Protein AF-A0A0Q5LI23-F1 (afdb_monomer_lite)

Sequence (174 aa):
MLLFGFAPGLVLAAIVRLIPDIDRRQELQAELYEVPRWERPFWVAQQFEVALRLGLSPRISWTWGRYVWHRSKLESGLKRHQQSPDTFEIPDDESKELVEPGDLVKLMWSVARLPGERMWVRVTSRNGRELEGDLDNWPLFVHMHPGERVRFDIDDIIDCELVDEEQDRAALSS

Foldseek 3Di:
DPPLPDCLPVLLVVLLVLAPDPVVSVVSVVVLVVDDPVCSSVVSVLSSVVSCCRRVDPPPCVVVVVPDAFDKDWDFLLVVCVVPVPPQAADDPVVLQLDDQQKKFWFWIDGPPDPIDIFIWGWHDDDPFKTKTFTCDDDSRDPDGGRDIDIDGSRRTRDIDDDDPVVVVVVVVD

Secondary structure (DSSP, 8-state):
--TTSS-HHHHHHHHHTT---HHHHHHHHHHHHHS-TTTHHHHHHHHHHHHHHHHS-TTTHHHHHTTS----EEE-HHHHHHH-TTT-----HHHHHT--TT-EEEEEEE-TTS--EEEEEEEEEEETTEEEEEE-S--SSSS--TT-EEEEEGGG-SEEE---HHHHHHHHT-

pLDDT: mean 74.37, std 17.57, range [39.06, 97.88]

Radius of gyration: 18.86 Å; chains: 1; bounding box: 55×38×40 Å

Structure (mmCIF, N/CA/C/O backbone):
data_AF-A0A0Q5LI23-F1
#
_entry.id   AF-A0A0Q5LI23-F1
#
loop_
_atom_site.group_PDB
_atom_site.id
_atom_site.type_symbol
_atom_site.label_atom_id
_atom_site.label_alt_id
_atom_site.label_comp_id
_atom_site.label_asym_id
_atom_site.label_entity_id
_atom_site.label_seq_id
_atom_site.pdbx_PDB_ins_code
_atom_site.Cartn_x
_atom_site.Cartn_y
_atom_site.Cartn_z
_atom_site.occupancy
_atom_site.B_iso_or_equiv
_atom_site.auth_seq_id
_atom_site.auth_comp_id
_atom_site.auth_asym_id
_atom_site.auth_atom_id
_atom_site.pdbx_PDB_model_num
ATOM 1 N N . MET A 1 1 ? 32.494 0.102 -10.351 1.00 42.69 1 MET A N 1
ATOM 2 C CA . MET A 1 1 ? 31.758 -0.798 -11.268 1.00 42.69 1 MET A CA 1
ATOM 3 C C . MET A 1 1 ? 32.476 -2.144 -11.387 1.00 42.69 1 MET A C 1
ATOM 5 O O . MET A 1 1 ? 33.140 -2.373 -12.382 1.00 42.69 1 MET A O 1
ATOM 9 N N . LEU A 1 2 ? 32.411 -3.010 -10.367 1.00 46.22 2 LEU A N 1
ATOM 10 C CA . LEU A 1 2 ? 32.997 -4.370 -10.441 1.00 46.22 2 LEU A CA 1
ATOM 11 C C . LEU A 1 2 ? 32.371 -5.370 -9.446 1.00 46.22 2 LEU A C 1
ATOM 13 O O . LEU A 1 2 ? 32.464 -6.569 -9.666 1.00 46.22 2 LEU A O 1
ATOM 17 N N . LEU A 1 3 ? 31.660 -4.908 -8.405 1.00 46.78 3 LEU A N 1
ATOM 18 C CA . LEU A 1 3 ? 31.034 -5.797 -7.410 1.00 46.78 3 LEU A CA 1
ATOM 19 C C . LEU A 1 3 ? 29.785 -6.557 -7.905 1.00 46.78 3 LEU A C 1
ATOM 21 O O . LEU A 1 3 ? 29.459 -7.605 -7.363 1.00 46.78 3 LEU A O 1
ATOM 25 N N . PHE A 1 4 ? 29.095 -6.058 -8.935 1.00 46.56 4 PHE A N 1
ATOM 26 C CA . PHE A 1 4 ? 27.814 -6.619 -9.395 1.00 46.56 4 PHE A CA 1
ATOM 27 C C . PHE A 1 4 ? 27.941 -7.677 -10.503 1.00 46.56 4 PHE A C 1
ATOM 29 O O . PHE A 1 4 ? 26.943 -8.268 -10.901 1.00 46.56 4 PHE A O 1
ATOM 36 N N . GLY A 1 5 ? 29.152 -7.929 -11.009 1.00 46.84 5 GLY A N 1
ATOM 37 C CA . GLY A 1 5 ? 29.362 -8.794 -12.174 1.00 46.84 5 GLY A CA 1
ATOM 38 C C . GLY A 1 5 ? 29.525 -10.286 -11.878 1.00 46.84 5 GLY A C 1
ATOM 39 O O . GLY A 1 5 ? 29.369 -11.077 -12.800 1.00 46.84 5 GLY A O 1
ATOM 40 N N . PHE A 1 6 ? 29.850 -10.691 -10.641 1.00 54.34 6 PHE A N 1
ATOM 41 C CA . PHE A 1 6 ? 30.373 -12.051 -10.425 1.00 54.34 6 PHE A CA 1
ATOM 42 C C . PHE A 1 6 ? 29.504 -13.004 -9.594 1.00 54.34 6 PHE A C 1
ATOM 44 O O . PHE A 1 6 ? 29.682 -14.209 -9.711 1.00 54.34 6 PHE A O 1
ATOM 51 N N . ALA A 1 7 ? 28.535 -12.530 -8.805 1.00 59.22 7 ALA A N 1
ATOM 52 C CA . ALA A 1 7 ? 27.599 -13.424 -8.113 1.00 59.22 7 ALA A CA 1
ATOM 53 C C . ALA A 1 7 ? 26.419 -12.644 -7.496 1.00 59.22 7 ALA A C 1
ATOM 55 O O . ALA A 1 7 ? 26.445 -12.355 -6.297 1.00 59.22 7 ALA A O 1
ATOM 56 N N . PRO A 1 8 ? 25.361 -12.316 -8.265 1.00 57.66 8 PRO A N 1
ATOM 57 C CA . PRO A 1 8 ? 24.177 -11.635 -7.728 1.00 57.66 8 PRO A CA 1
ATOM 58 C C . PRO A 1 8 ? 23.561 -12.374 -6.524 1.00 57.66 8 PRO A C 1
ATOM 60 O O . PRO A 1 8 ? 23.099 -11.735 -5.586 1.00 57.66 8 PRO A O 1
ATOM 63 N N . GLY A 1 9 ? 23.655 -13.708 -6.485 1.00 57.44 9 GLY A N 1
ATOM 64 C CA . GLY A 1 9 ? 23.204 -14.512 -5.344 1.00 57.44 9 GLY A CA 1
ATOM 65 C C . GLY A 1 9 ? 24.023 -14.332 -4.056 1.00 57.44 9 GLY A C 1
ATOM 66 O O . GLY A 1 9 ? 23.446 -14.341 -2.977 1.00 57.44 9 GLY A O 1
ATOM 67 N N . LEU A 1 10 ? 25.344 -14.118 -4.135 1.00 62.50 10 LEU A N 1
ATOM 68 C CA . LEU A 1 10 ? 26.192 -13.875 -2.951 1.00 62.50 10 LEU A CA 1
ATOM 69 C C . LEU A 1 10 ? 25.961 -12.477 -2.374 1.00 62.50 10 LEU A C 1
ATOM 71 O O . LEU A 1 10 ? 25.947 -12.300 -1.158 1.00 62.50 10 LEU A O 1
ATOM 75 N N . VAL A 1 11 ? 25.748 -11.494 -3.252 1.00 63.62 11 VAL A N 1
ATOM 76 C CA . VAL A 1 11 ? 25.393 -10.129 -2.854 1.00 63.62 11 VAL A CA 1
ATOM 77 C C . VAL A 1 11 ? 24.008 -10.119 -2.208 1.00 63.62 11 VAL A C 1
ATOM 79 O O . VAL A 1 11 ? 23.867 -9.577 -1.115 1.00 63.62 11 VAL A O 1
ATOM 82 N N . LEU A 1 12 ? 23.019 -10.807 -2.794 1.00 62.97 12 LEU A N 1
ATOM 83 C CA . LEU A 1 12 ? 21.716 -10.991 -2.152 1.00 62.97 12 LEU A CA 1
ATOM 84 C C . LEU A 1 12 ? 21.831 -11.720 -0.808 1.00 62.97 12 LEU A C 1
ATOM 86 O O . LEU A 1 12 ? 21.225 -11.287 0.163 1.00 62.97 12 LEU A O 1
ATOM 90 N N . ALA A 1 13 ? 22.638 -12.775 -0.701 1.00 65.31 13 ALA A N 1
ATOM 91 C CA . ALA A 1 13 ? 22.830 -13.481 0.566 1.00 65.31 13 ALA A CA 1
ATOM 92 C C . ALA A 1 13 ? 23.414 -12.572 1.668 1.00 65.31 13 ALA A C 1
ATOM 94 O O . ALA A 1 13 ? 23.025 -12.685 2.832 1.00 65.31 13 ALA A O 1
ATOM 95 N N . ALA A 1 14 ? 24.306 -11.642 1.312 1.00 65.50 14 ALA A N 1
ATOM 96 C CA . ALA A 1 14 ? 24.833 -10.644 2.242 1.00 65.50 14 ALA A CA 1
ATOM 97 C C . ALA A 1 14 ? 23.771 -9.603 2.654 1.00 65.50 14 ALA A C 1
ATOM 99 O O . ALA A 1 14 ? 23.673 -9.269 3.831 1.00 65.50 14 ALA A O 1
ATOM 100 N N . ILE A 1 15 ? 22.946 -9.147 1.706 1.00 62.56 15 ILE A N 1
ATOM 101 C CA . ILE A 1 15 ? 21.807 -8.224 1.897 1.00 62.56 15 ILE A CA 1
ATOM 102 C C . ILE A 1 15 ? 20.752 -8.824 2.821 1.00 62.56 15 ILE A C 1
ATOM 104 O O . ILE A 1 15 ? 20.377 -8.222 3.820 1.00 62.56 15 ILE A O 1
ATOM 108 N N . VAL A 1 16 ? 20.313 -10.042 2.513 1.00 62.19 16 VAL A N 1
ATOM 109 C CA . VAL A 1 16 ? 19.344 -10.831 3.279 1.00 62.19 16 VAL A CA 1
ATOM 110 C C . VAL A 1 16 ? 19.789 -10.953 4.734 1.00 62.19 16 VAL A C 1
ATOM 112 O O . VAL A 1 16 ? 18.973 -10.870 5.642 1.00 62.19 16 VAL A O 1
ATOM 115 N N . ARG A 1 17 ? 21.092 -11.078 4.999 1.00 64.62 17 ARG A N 1
ATOM 116 C CA . ARG A 1 17 ? 21.619 -11.168 6.366 1.00 64.62 17 ARG A CA 1
ATOM 117 C C . ARG A 1 17 ? 21.531 -9.852 7.158 1.00 64.62 17 ARG A C 1
ATOM 119 O O . ARG A 1 17 ? 21.616 -9.902 8.381 1.00 64.62 17 ARG A O 1
ATOM 126 N N . LEU A 1 18 ? 21.355 -8.712 6.486 1.00 61.47 18 LEU A N 1
ATOM 127 C CA . LEU A 1 18 ? 21.147 -7.391 7.095 1.00 61.47 18 LEU A CA 1
ATOM 128 C C . LEU A 1 18 ? 19.665 -7.084 7.367 1.00 61.47 18 LEU A C 1
ATOM 130 O O . LEU A 1 18 ? 19.369 -6.127 8.078 1.00 61.47 18 LEU A O 1
ATOM 134 N N . ILE A 1 19 ? 18.742 -7.885 6.823 1.00 61.88 19 ILE A N 1
ATOM 135 C CA . ILE A 1 19 ? 17.299 -7.734 7.030 1.00 61.88 19 ILE A CA 1
ATOM 136 C C . ILE A 1 19 ? 16.898 -8.514 8.296 1.00 61.88 19 ILE A C 1
ATOM 138 O O . ILE A 1 19 ? 17.180 -9.714 8.381 1.00 61.88 19 ILE A O 1
ATOM 142 N N . PRO A 1 20 ? 16.271 -7.861 9.294 1.00 55.03 20 PRO A N 1
ATOM 143 C CA . PRO A 1 20 ? 15.895 -8.515 10.549 1.00 55.03 20 PRO A CA 1
ATOM 144 C C . PRO A 1 20 ? 14.720 -9.495 10.395 1.00 55.03 20 PRO A C 1
ATOM 146 O O . PRO A 1 20 ? 14.642 -10.471 11.136 1.00 55.03 20 PRO A O 1
ATOM 149 N N . ASP A 1 21 ? 13.842 -9.255 9.422 1.00 61.78 21 ASP A N 1
ATOM 150 C CA . ASP A 1 21 ? 12.641 -10.045 9.135 1.00 61.78 21 ASP A CA 1
ATOM 151 C C . ASP A 1 21 ? 12.983 -11.370 8.422 1.00 61.78 21 ASP A C 1
ATOM 153 O O . ASP A 1 21 ? 13.735 -11.372 7.449 1.00 61.78 21 ASP A O 1
ATOM 157 N N . ILE A 1 22 ? 12.480 -12.511 8.911 1.00 59.06 22 ILE A N 1
ATOM 158 C CA . ILE A 1 22 ? 12.785 -13.833 8.345 1.00 59.06 22 ILE A CA 1
ATOM 159 C C . ILE A 1 22 ? 11.941 -14.201 7.127 1.00 59.06 22 ILE A C 1
ATOM 161 O O . ILE A 1 22 ? 12.467 -14.888 6.250 1.00 59.06 22 ILE A O 1
ATOM 165 N N . ASP A 1 23 ? 10.716 -13.698 7.035 1.00 58.69 23 ASP A N 1
ATOM 166 C CA . ASP A 1 23 ? 9.786 -14.033 5.957 1.00 58.69 23 ASP A CA 1
ATOM 167 C C . ASP A 1 23 ? 10.167 -13.245 4.702 1.00 58.69 23 ASP A C 1
ATOM 169 O O . ASP A 1 23 ? 10.400 -13.817 3.634 1.00 58.69 23 ASP A O 1
ATOM 173 N N . ARG A 1 24 ? 10.493 -11.958 4.880 1.00 63.34 24 ARG A N 1
ATOM 174 C CA . ARG A 1 24 ? 11.037 -11.100 3.815 1.00 63.34 24 ARG A CA 1
ATOM 175 C C . ARG A 1 24 ? 12.334 -11.635 3.202 1.00 63.34 24 ARG A C 1
ATOM 177 O O . ARG A 1 24 ? 12.631 -11.413 2.028 1.00 63.34 24 ARG A O 1
ATOM 184 N N . ARG A 1 25 ? 13.149 -12.343 3.992 1.00 64.88 25 ARG A N 1
ATOM 185 C CA . ARG A 1 25 ? 14.377 -12.990 3.501 1.00 64.88 25 ARG A CA 1
ATOM 186 C C . ARG A 1 25 ? 14.079 -14.122 2.523 1.00 64.88 25 ARG A C 1
ATOM 188 O O . ARG A 1 25 ? 14.874 -14.324 1.607 1.00 64.88 25 ARG A O 1
ATOM 195 N N . GLN A 1 26 ? 12.984 -14.851 2.727 1.00 60.69 26 GLN A N 1
ATOM 196 C CA . GLN A 1 26 ? 12.573 -15.955 1.863 1.00 60.69 26 GLN A CA 1
ATOM 197 C C . GLN A 1 26 ? 11.911 -15.437 0.582 1.00 60.69 26 GLN A C 1
ATOM 199 O O . GLN A 1 26 ? 12.256 -15.906 -0.502 1.00 60.69 26 GLN A O 1
ATOM 204 N N . GLU A 1 27 ? 11.070 -14.407 0.685 1.00 63.72 27 GLU A N 1
ATOM 205 C CA . GLU A 1 27 ? 10.433 -13.749 -0.467 1.00 63.72 27 GLU A CA 1
ATOM 206 C C . GLU A 1 27 ? 11.466 -13.166 -1.439 1.00 63.72 27 GLU A C 1
ATOM 208 O O . GLU A 1 27 ? 11.460 -13.479 -2.628 1.00 63.72 27 GLU A O 1
ATOM 213 N N . LEU A 1 28 ? 12.454 -12.422 -0.928 1.00 64.25 28 LEU A N 1
ATOM 214 C CA . LEU A 1 28 ? 13.531 -11.866 -1.756 1.00 64.25 28 LEU A CA 1
ATOM 215 C C . LEU A 1 28 ? 14.374 -12.948 -2.442 1.00 64.25 28 LEU A C 1
ATOM 217 O O . LEU A 1 28 ? 14.900 -12.742 -3.537 1.00 64.25 28 LEU A O 1
ATOM 221 N N . GLN A 1 29 ? 14.542 -14.106 -1.800 1.00 63.91 29 GLN A N 1
ATOM 222 C CA . GLN A 1 29 ? 15.223 -15.232 -2.431 1.00 63.91 29 GLN A CA 1
ATOM 223 C C . GLN A 1 29 ? 14.385 -15.817 -3.567 1.00 63.91 29 GLN A C 1
ATOM 225 O O . GLN A 1 29 ? 14.964 -16.120 -4.609 1.00 63.91 29 GLN A O 1
ATOM 230 N N . ALA A 1 30 ? 13.065 -15.935 -3.399 1.00 67.44 30 ALA A N 1
ATOM 231 C CA . ALA A 1 30 ? 12.154 -16.412 -4.437 1.00 67.44 30 ALA A CA 1
ATOM 232 C C . ALA A 1 30 ? 12.135 -15.470 -5.655 1.00 67.44 30 ALA A C 1
ATOM 234 O O . ALA A 1 30 ? 12.380 -15.920 -6.777 1.00 67.44 30 ALA A O 1
ATOM 235 N N . GLU A 1 31 ? 11.995 -14.161 -5.433 1.00 64.44 31 GLU A N 1
ATOM 236 C CA . GLU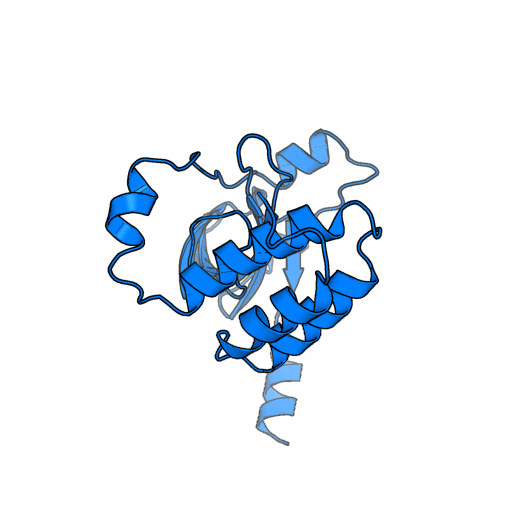 A 1 31 ? 11.991 -13.147 -6.497 1.00 64.44 31 GLU A CA 1
ATOM 237 C C . GLU A 1 31 ? 13.296 -13.146 -7.319 1.00 64.44 31 GLU A C 1
ATOM 239 O O . GLU A 1 31 ? 13.273 -13.018 -8.545 1.00 64.44 31 GLU A O 1
ATOM 244 N N . LEU A 1 32 ? 14.462 -13.379 -6.694 1.00 63.03 32 LEU A N 1
ATOM 245 C CA . LEU A 1 32 ? 15.738 -13.469 -7.422 1.00 63.03 32 LEU A CA 1
ATOM 246 C C . LEU A 1 32 ? 15.752 -14.609 -8.457 1.00 63.03 32 LEU A C 1
ATOM 248 O O . LEU A 1 32 ? 16.439 -14.508 -9.486 1.00 63.03 32 LEU A O 1
ATOM 252 N N . TYR A 1 33 ? 15.049 -15.710 -8.183 1.00 63.75 33 TYR A N 1
ATOM 253 C CA . TYR A 1 33 ? 14.980 -16.841 -9.106 1.00 63.75 33 TYR A CA 1
ATOM 254 C C . TYR A 1 33 ? 14.043 -16.579 -10.287 1.00 63.75 33 TYR A C 1
ATOM 256 O O . TYR A 1 33 ? 14.326 -17.100 -11.369 1.00 63.75 33 TYR A O 1
ATOM 264 N N . GLU A 1 34 ? 13.034 -15.723 -10.118 1.00 68.00 34 GLU A N 1
ATOM 265 C CA . GLU A 1 34 ? 12.101 -15.307 -11.174 1.00 68.00 34 GLU A CA 1
ATOM 266 C C . GLU A 1 34 ? 12.708 -14.267 -12.127 1.00 68.00 34 GLU A C 1
ATOM 268 O O . GLU A 1 34 ? 12.410 -14.259 -13.322 1.00 68.00 34 GLU A O 1
ATOM 273 N N . VAL A 1 35 ? 13.636 -13.434 -11.642 1.00 64.50 35 VAL A N 1
ATOM 274 C CA . VAL A 1 35 ? 14.253 -12.378 -12.459 1.00 64.50 35 VAL A CA 1
ATOM 275 C C . VAL A 1 35 ? 15.207 -12.960 -13.521 1.00 64.50 35 VAL A C 1
ATOM 277 O O . VAL A 1 35 ? 16.098 -13.769 -13.198 1.00 64.50 35 VAL A O 1
ATOM 280 N N . PRO A 1 36 ? 15.114 -12.521 -14.794 1.00 71.00 36 PRO A N 1
ATOM 281 C CA . PRO A 1 36 ? 16.036 -12.912 -15.858 1.00 71.00 36 PRO A CA 1
ATOM 282 C C . PRO A 1 36 ? 17.503 -12.600 -15.529 1.00 71.00 36 PRO A C 1
ATOM 284 O O . PRO A 1 36 ? 17.840 -11.546 -14.990 1.00 71.00 36 PRO A O 1
ATOM 287 N N . ARG A 1 37 ? 18.423 -13.516 -15.868 1.00 65.81 37 ARG A N 1
ATOM 288 C CA . ARG A 1 37 ? 19.829 -13.491 -15.398 1.00 65.81 37 ARG A CA 1
ATOM 289 C C . ARG A 1 37 ? 20.605 -12.208 -15.719 1.00 65.81 37 ARG A C 1
ATOM 291 O O . ARG A 1 37 ? 21.527 -11.876 -14.979 1.00 65.81 37 ARG A O 1
ATOM 298 N N . TRP A 1 38 ? 20.241 -11.505 -16.786 1.00 62.16 38 TRP A N 1
ATOM 299 C CA . TRP A 1 38 ? 20.858 -10.246 -17.215 1.00 62.16 38 TRP A CA 1
ATOM 300 C C . TRP A 1 38 ? 20.333 -9.010 -16.459 1.00 62.16 38 TRP A C 1
ATOM 302 O O . TRP A 1 38 ? 21.049 -8.017 -16.375 1.00 62.16 38 TRP A O 1
ATOM 312 N N . GLU A 1 39 ? 19.142 -9.077 -15.856 1.00 62.09 39 GLU A N 1
ATOM 313 C CA . GLU A 1 39 ? 18.535 -8.003 -15.043 1.00 62.09 39 GLU A CA 1
ATOM 314 C C . GLU A 1 39 ? 18.834 -8.142 -13.543 1.00 62.09 39 GLU A C 1
ATOM 316 O O . GLU A 1 39 ? 18.807 -7.158 -12.800 1.00 62.09 39 GLU A O 1
ATOM 321 N N . ARG A 1 40 ? 19.229 -9.344 -13.099 1.00 68.81 40 ARG A N 1
ATOM 322 C CA . ARG A 1 40 ? 19.633 -9.631 -11.710 1.00 68.81 40 ARG A CA 1
ATOM 323 C C . ARG A 1 40 ? 20.641 -8.648 -11.107 1.00 68.81 40 ARG A C 1
ATOM 325 O O . ARG A 1 40 ? 20.480 -8.340 -9.934 1.00 68.81 40 ARG A O 1
ATOM 332 N N . PRO A 1 41 ? 21.671 -8.136 -11.810 1.00 58.25 41 PRO A N 1
ATOM 333 C CA . PRO A 1 41 ? 22.621 -7.206 -11.199 1.00 58.25 41 PRO A CA 1
ATOM 334 C C . PRO A 1 41 ? 21.965 -5.879 -10.798 1.00 58.25 41 PRO A C 1
ATOM 336 O O . PRO A 1 41 ? 22.293 -5.328 -9.751 1.00 58.25 41 PRO A O 1
ATOM 339 N N . PHE A 1 42 ? 21.032 -5.383 -11.617 1.00 64.62 42 PHE A N 1
ATOM 340 C CA . PHE A 1 42 ? 20.281 -4.159 -11.344 1.00 64.62 42 PHE A CA 1
ATOM 341 C C . PHE A 1 42 ? 19.245 -4.393 -10.242 1.00 64.62 42 PHE A C 1
ATOM 343 O O . PHE A 1 42 ? 19.187 -3.632 -9.280 1.00 64.62 42 PHE A O 1
ATOM 350 N N . TRP A 1 43 ? 18.518 -5.510 -10.322 1.00 67.44 43 TRP A N 1
ATOM 351 C CA . TRP A 1 43 ? 17.568 -5.926 -9.292 1.00 67.44 43 TRP A CA 1
ATOM 352 C C . TRP A 1 43 ? 18.248 -6.102 -7.921 1.00 67.44 43 TRP A C 1
ATOM 354 O O . TRP A 1 43 ? 17.795 -5.556 -6.921 1.00 67.44 43 TRP A O 1
ATOM 364 N N . VAL A 1 44 ? 19.410 -6.762 -7.864 1.00 65.00 44 VAL A N 1
ATOM 365 C CA . VAL A 1 44 ? 20.190 -6.928 -6.625 1.00 65.00 44 VAL A CA 1
ATOM 366 C C . VAL A 1 44 ? 20.745 -5.597 -6.113 1.00 65.00 44 VAL A C 1
ATOM 368 O O . VAL A 1 44 ? 20.806 -5.404 -4.903 1.00 65.00 44 VAL A O 1
ATOM 371 N N . ALA A 1 45 ? 21.132 -4.662 -6.987 1.00 64.88 45 ALA A N 1
ATOM 372 C CA . ALA A 1 45 ? 21.532 -3.317 -6.565 1.00 64.88 45 ALA A CA 1
ATOM 373 C C . ALA A 1 45 ? 20.365 -2.552 -5.921 1.00 64.88 45 ALA A C 1
ATOM 375 O O . ALA A 1 45 ? 20.555 -1.892 -4.901 1.00 64.88 45 ALA A O 1
ATOM 376 N N . GLN A 1 46 ? 19.158 -2.706 -6.465 1.00 64.31 46 GLN A N 1
ATOM 377 C CA . GLN A 1 46 ? 17.941 -2.128 -5.904 1.00 64.31 46 GLN A CA 1
ATOM 378 C C . GLN A 1 46 ? 17.617 -2.734 -4.529 1.00 64.31 46 GLN A C 1
ATOM 380 O O . GLN A 1 46 ? 17.347 -2.006 -3.577 1.00 64.31 46 GLN A O 1
ATOM 385 N N . GLN A 1 47 ? 17.744 -4.055 -4.377 1.00 60.62 47 GLN A N 1
ATOM 386 C CA . GLN A 1 47 ? 17.555 -4.716 -3.080 1.00 60.62 47 GLN A CA 1
ATOM 387 C C . GLN A 1 47 ? 18.669 -4.390 -2.074 1.00 60.62 47 GLN A C 1
ATOM 389 O O . GLN A 1 47 ? 18.410 -4.286 -0.877 1.00 60.62 47 GLN A O 1
ATOM 394 N N . PHE A 1 48 ? 19.905 -4.169 -2.537 1.00 64.88 48 PHE A N 1
ATOM 395 C CA . PHE A 1 48 ? 21.016 -3.699 -1.699 1.00 64.88 48 PHE A CA 1
ATOM 396 C C . PHE A 1 48 ? 20.709 -2.328 -1.106 1.00 64.88 48 PHE A C 1
ATOM 398 O O . PHE A 1 48 ? 20.952 -2.087 0.074 1.00 64.88 48 PHE A O 1
ATOM 405 N N . GLU A 1 49 ? 20.134 -1.444 -1.917 1.00 59.00 49 GLU A N 1
ATOM 406 C CA . GLU A 1 49 ? 19.680 -0.135 -1.475 1.00 59.00 49 GLU A CA 1
ATOM 407 C C . GLU A 1 49 ? 18.566 -0.251 -0.425 1.00 59.00 49 GLU A C 1
ATOM 409 O O . GLU A 1 49 ? 18.641 0.401 0.615 1.00 59.00 49 GLU A O 1
ATOM 414 N N . VAL A 1 50 ? 17.579 -1.127 -0.638 1.00 62.22 50 VAL A N 1
ATOM 415 C CA . VAL A 1 50 ? 16.502 -1.392 0.333 1.00 62.22 50 VAL A CA 1
ATOM 416 C C . VAL A 1 50 ? 17.058 -1.956 1.645 1.00 62.22 50 VAL A C 1
ATOM 418 O O . VAL A 1 50 ? 16.710 -1.468 2.718 1.00 62.22 50 VAL A O 1
ATOM 421 N N . ALA A 1 51 ? 17.977 -2.921 1.596 1.00 61.56 51 ALA A N 1
ATOM 422 C CA . ALA A 1 51 ? 18.584 -3.481 2.803 1.00 61.56 51 ALA A CA 1
ATOM 423 C C . ALA A 1 51 ? 19.506 -2.498 3.530 1.00 61.56 51 ALA A C 1
ATOM 425 O O . ALA A 1 51 ? 19.554 -2.510 4.757 1.00 61.56 51 ALA A O 1
ATOM 426 N N . LEU A 1 52 ? 20.193 -1.606 2.812 1.00 60.16 52 LEU A N 1
ATOM 427 C CA . LEU A 1 52 ? 20.897 -0.486 3.433 1.00 60.16 52 LEU A CA 1
ATOM 428 C C . LEU A 1 52 ? 19.919 0.464 4.138 1.00 60.16 52 LEU A C 1
ATOM 430 O O . LEU A 1 52 ? 20.218 0.910 5.240 1.00 60.16 52 LEU A O 1
ATOM 434 N N . ARG A 1 53 ? 18.735 0.731 3.567 1.00 52.88 53 ARG A N 1
ATOM 435 C CA . ARG A 1 53 ? 17.687 1.531 4.232 1.00 52.88 53 ARG A CA 1
ATOM 436 C C . ARG A 1 53 ? 17.104 0.834 5.470 1.00 52.88 53 ARG A C 1
ATOM 438 O O . ARG A 1 53 ? 16.760 1.518 6.428 1.00 52.88 53 ARG A O 1
ATOM 445 N N . LEU A 1 54 ? 17.012 -0.498 5.458 1.00 54.41 54 LEU A N 1
ATOM 446 C CA . LEU A 1 54 ? 16.520 -1.313 6.579 1.00 54.41 54 LEU A CA 1
ATOM 447 C C . LEU A 1 54 ? 17.551 -1.466 7.706 1.00 54.41 54 LEU A C 1
ATOM 449 O O . LEU A 1 54 ? 17.199 -1.398 8.881 1.00 54.41 54 LEU A O 1
ATOM 453 N N . GLY A 1 55 ? 18.822 -1.678 7.354 1.00 50.88 55 GLY A N 1
ATOM 454 C CA . GLY A 1 55 ? 19.897 -1.951 8.308 1.00 50.88 55 GLY A CA 1
ATOM 455 C C . GLY A 1 55 ? 20.595 -0.701 8.852 1.00 50.88 55 GLY A C 1
ATOM 456 O O . GLY A 1 55 ? 21.083 -0.709 9.982 1.00 50.88 55 GLY A O 1
ATOM 457 N N . LEU A 1 56 ? 20.647 0.394 8.087 1.00 51.31 56 LEU A N 1
ATOM 458 C CA . LEU A 1 56 ? 21.386 1.605 8.450 1.00 51.31 56 LEU A CA 1
ATOM 459 C C . LEU A 1 56 ? 20.456 2.667 9.061 1.00 51.31 56 LEU A C 1
ATOM 461 O O . LEU A 1 56 ? 20.194 3.689 8.449 1.00 51.31 56 LEU A O 1
ATOM 465 N N . SER A 1 57 ? 19.974 2.405 10.280 1.00 49.56 57 SER A N 1
ATOM 466 C CA . SER A 1 57 ? 19.316 3.322 11.236 1.00 49.56 57 SER A CA 1
ATOM 467 C C . SER A 1 57 ? 18.320 4.393 10.691 1.00 49.56 57 SER A C 1
ATOM 469 O O . SER A 1 57 ? 18.719 5.309 9.968 1.00 49.56 57 SER A O 1
ATOM 471 N N . PRO A 1 58 ? 17.063 4.446 11.189 1.00 49.00 58 PRO A N 1
ATOM 472 C CA . PRO A 1 58 ? 15.995 5.367 10.738 1.00 49.00 58 PRO A CA 1
ATOM 473 C C . PRO A 1 58 ? 16.286 6.884 10.780 1.00 49.00 58 PRO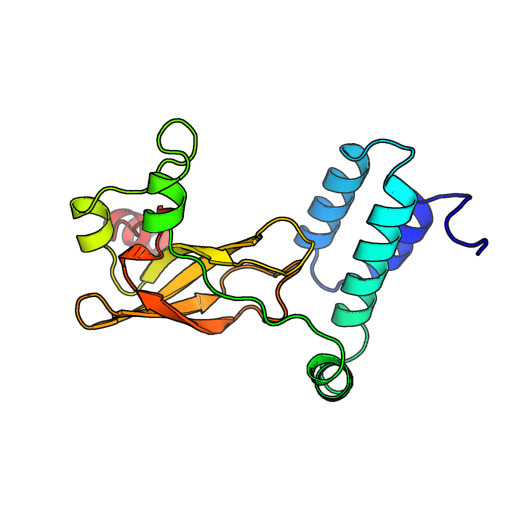 A C 1
ATOM 475 O O . PRO A 1 58 ? 15.469 7.686 10.339 1.00 49.00 58 PRO A O 1
ATOM 478 N N . ARG A 1 59 ? 17.417 7.320 11.349 1.00 49.59 59 ARG A N 1
ATOM 479 C CA . ARG A 1 59 ? 17.732 8.740 11.589 1.00 49.59 59 ARG A CA 1
ATOM 480 C C . ARG A 1 59 ? 18.445 9.450 10.439 1.00 49.59 59 ARG A C 1
ATOM 482 O O . ARG A 1 59 ? 18.371 10.672 10.366 1.00 49.59 59 ARG A O 1
ATOM 489 N N . ILE A 1 60 ? 19.139 8.724 9.561 1.00 46.09 60 ILE A N 1
ATOM 490 C CA . ILE A 1 60 ? 19.922 9.330 8.465 1.00 46.09 60 ILE A CA 1
ATOM 491 C C . ILE A 1 60 ? 19.117 9.360 7.153 1.00 46.09 60 ILE A C 1
ATOM 493 O O . ILE A 1 60 ? 19.341 10.232 6.313 1.00 46.09 60 ILE A O 1
ATOM 497 N N . SER A 1 61 ? 18.121 8.479 6.992 1.00 47.69 61 SER A N 1
ATOM 498 C CA . SER A 1 61 ? 17.265 8.462 5.796 1.00 47.69 61 SER A CA 1
ATOM 499 C C . SER A 1 61 ? 16.341 9.683 5.704 1.00 47.69 61 SER A C 1
ATOM 501 O O . SER A 1 61 ? 16.064 10.140 4.598 1.00 47.69 61 SER A O 1
ATOM 503 N N . TRP A 1 62 ? 15.930 10.272 6.835 1.00 43.62 62 TRP A N 1
ATOM 504 C CA . TRP A 1 62 ? 14.992 11.402 6.866 1.00 43.62 62 TRP A CA 1
ATOM 505 C C . TRP A 1 62 ? 15.547 12.682 6.212 1.00 43.62 62 TRP A C 1
ATOM 507 O O . TRP A 1 62 ? 14.825 13.396 5.515 1.00 43.62 62 TRP A O 1
ATOM 517 N N . THR A 1 63 ? 16.842 12.977 6.374 1.00 44.47 63 THR A N 1
ATOM 518 C CA . THR A 1 63 ? 17.455 14.209 5.838 1.00 44.47 63 THR A CA 1
ATOM 519 C C . THR A 1 63 ? 17.810 14.113 4.355 1.00 44.47 63 THR A C 1
ATOM 521 O O . THR A 1 63 ? 17.694 15.106 3.637 1.00 44.47 63 THR A O 1
ATOM 524 N N . TRP A 1 64 ? 18.183 12.929 3.865 1.00 39.06 64 TRP A N 1
ATOM 525 C CA . TRP A 1 64 ? 18.459 12.693 2.440 1.00 39.06 64 TRP A CA 1
ATOM 526 C C . TRP A 1 64 ? 17.189 12.352 1.632 1.00 39.06 64 TRP A C 1
ATOM 528 O O . TRP A 1 64 ? 17.079 12.715 0.458 1.00 39.06 64 TRP A O 1
ATOM 538 N N . GLY A 1 65 ? 16.191 11.741 2.283 1.00 44.69 65 GLY A N 1
ATOM 539 C CA . GLY A 1 65 ? 14.869 11.372 1.754 1.00 44.69 65 GLY A CA 1
ATOM 540 C C . GLY A 1 65 ? 14.019 12.547 1.261 1.00 44.69 65 GLY A C 1
ATOM 541 O O . GLY A 1 65 ? 13.179 12.408 0.379 1.00 44.69 65 GLY A O 1
ATOM 542 N N . ARG A 1 66 ? 14.270 13.757 1.765 1.00 45.94 66 ARG A N 1
ATOM 543 C CA . ARG A 1 66 ? 13.495 14.944 1.379 1.00 45.94 66 ARG A CA 1
ATOM 544 C C . ARG A 1 66 ? 14.037 15.673 0.144 1.00 45.94 66 ARG A C 1
ATOM 546 O O . ARG A 1 66 ? 13.299 16.429 -0.481 1.00 45.94 66 ARG A O 1
ATOM 553 N N . TYR A 1 67 ? 15.315 15.478 -0.192 1.00 46.44 67 TYR A N 1
ATOM 554 C CA . TYR A 1 67 ? 16.022 16.290 -1.197 1.00 46.44 67 TYR A CA 1
ATOM 555 C C . TYR A 1 67 ? 16.139 15.633 -2.581 1.00 46.44 67 TYR A C 1
ATOM 557 O O . TYR A 1 67 ? 16.366 16.336 -3.561 1.00 46.44 67 TYR A O 1
ATOM 565 N N . VAL A 1 68 ? 15.975 14.308 -2.673 1.00 43.75 68 VAL A N 1
ATOM 566 C CA . VAL A 1 68 ? 16.214 13.536 -3.913 1.00 43.75 68 VAL A CA 1
ATOM 567 C C . VAL A 1 68 ? 14.933 12.922 -4.502 1.00 43.75 68 VAL A C 1
ATOM 569 O O . VAL A 1 68 ? 14.923 12.505 -5.657 1.00 43.75 68 VAL A O 1
ATOM 572 N N . TRP A 1 69 ? 13.825 12.892 -3.761 1.00 51.84 69 TRP A N 1
ATOM 573 C CA . TRP A 1 69 ? 12.758 11.935 -4.050 1.00 51.84 69 TRP A CA 1
ATOM 574 C C . TRP A 1 69 ? 11.579 12.525 -4.820 1.00 51.84 69 TRP A C 1
ATOM 576 O O . TRP A 1 69 ? 11.045 13.596 -4.519 1.00 51.84 69 TRP A O 1
ATOM 586 N N . HIS A 1 70 ? 11.170 11.784 -5.847 1.00 53.91 70 HIS A N 1
ATOM 587 C CA . HIS A 1 70 ? 9.951 12.029 -6.596 1.00 53.91 70 HIS A CA 1
ATOM 588 C C . HIS A 1 70 ? 8.744 11.890 -5.660 1.00 53.91 70 HIS A C 1
ATOM 590 O O . HIS A 1 70 ? 8.631 10.904 -4.939 1.00 53.91 70 HIS A O 1
ATOM 596 N N . ARG A 1 71 ? 7.841 12.879 -5.667 1.00 66.12 71 ARG A N 1
ATOM 597 C CA . ARG A 1 71 ? 6.584 12.822 -4.909 1.00 66.12 71 ARG A CA 1
ATOM 598 C C . ARG A 1 71 ? 5.770 11.628 -5.407 1.00 66.12 71 ARG A C 1
ATOM 600 O O . ARG A 1 71 ? 5.243 11.704 -6.519 1.00 66.12 71 ARG A O 1
ATOM 607 N N . SER A 1 72 ? 5.685 10.561 -4.614 1.00 77.69 72 SER A N 1
ATOM 608 C CA . SER A 1 72 ? 4.674 9.538 -4.838 1.00 77.69 72 SER A CA 1
ATOM 609 C C . SER A 1 72 ? 3.300 10.165 -4.623 1.00 77.69 72 SER A C 1
ATOM 611 O O . SER A 1 72 ? 3.142 11.096 -3.824 1.00 77.69 72 SER A O 1
ATOM 613 N N . LYS A 1 73 ? 2.309 9.723 -5.388 1.00 89.12 73 LYS A N 1
ATOM 614 C CA . LYS A 1 73 ? 0.935 10.205 -5.241 1.00 89.12 73 LYS A CA 1
ATOM 615 C C . LYS A 1 73 ? -0.002 9.022 -5.236 1.00 89.12 73 LYS A C 1
ATOM 617 O O . LYS A 1 73 ? 0.101 8.182 -6.128 1.00 89.12 73 LYS A O 1
ATOM 622 N N . LEU A 1 74 ? -0.912 9.015 -4.272 1.00 91.06 74 LEU A N 1
ATOM 623 C CA . LEU A 1 74 ? -2.057 8.125 -4.297 1.00 91.06 74 LEU A CA 1
ATOM 624 C C . LEU A 1 74 ? -2.825 8.347 -5.609 1.00 91.06 74 LEU A C 1
ATOM 626 O O . LEU A 1 74 ? -3.059 9.489 -6.021 1.00 91.06 74 LEU A O 1
ATOM 630 N N . GLU A 1 75 ? -3.125 7.257 -6.300 1.00 91.06 75 GLU A N 1
ATOM 631 C CA . GLU A 1 75 ? -3.907 7.239 -7.526 1.00 91.06 75 GLU A CA 1
ATOM 632 C C . GLU A 1 75 ? -5.310 6.710 -7.245 1.00 91.06 75 GLU A C 1
ATOM 634 O O . GLU A 1 75 ? -5.480 5.736 -6.520 1.00 91.06 75 GLU A O 1
ATOM 639 N N . SER A 1 76 ? -6.298 7.312 -7.908 1.00 91.44 76 SER A N 1
ATOM 640 C CA . SER A 1 76 ? -7.676 6.837 -7.838 1.00 91.44 76 SER A CA 1
ATOM 641 C C . SER A 1 76 ? -7.846 5.541 -8.624 1.00 91.44 76 SER A C 1
ATOM 643 O O . SER A 1 76 ? -7.584 5.497 -9.835 1.00 91.44 76 SER A O 1
ATOM 645 N N . GLY A 1 77 ? -8.343 4.511 -7.940 1.00 85.50 77 GLY A N 1
ATOM 646 C CA . GLY A 1 77 ? -8.725 3.238 -8.532 1.00 85.50 77 GLY A CA 1
ATOM 647 C C . GLY A 1 77 ? -9.782 3.403 -9.616 1.00 85.50 77 GLY A C 1
ATOM 648 O O . GLY A 1 77 ? -9.616 2.878 -10.716 1.00 85.50 77 GLY A O 1
ATOM 649 N N . LEU A 1 78 ? -10.797 4.235 -9.364 1.00 86.56 78 LEU A N 1
ATOM 650 C CA . LEU A 1 78 ? -11.845 4.545 -10.336 1.00 86.56 78 LEU A CA 1
ATOM 651 C C . LEU A 1 78 ? -11.283 5.156 -11.629 1.00 86.56 78 LEU A C 1
ATOM 653 O O . LEU A 1 78 ? -11.622 4.716 -12.729 1.00 86.56 78 LEU A O 1
ATOM 657 N N . LYS A 1 79 ? -10.378 6.140 -11.524 1.00 86.75 79 LYS A N 1
ATOM 658 C CA . LYS A 1 79 ? -9.740 6.742 -12.710 1.00 86.75 79 LYS A CA 1
ATOM 659 C C . LYS A 1 79 ? -8.897 5.733 -13.482 1.00 86.75 79 LYS A C 1
ATOM 661 O O . LYS A 1 79 ? -8.852 5.799 -14.709 1.00 86.75 79 LYS A O 1
ATOM 666 N N . ARG A 1 80 ? -8.223 4.812 -12.787 1.00 84.31 80 ARG A N 1
ATOM 667 C CA . ARG A 1 80 ? -7.433 3.762 -13.438 1.00 84.31 80 ARG A CA 1
ATOM 668 C C . ARG A 1 80 ? -8.329 2.749 -14.150 1.00 84.31 80 ARG A C 1
ATOM 670 O O . ARG A 1 80 ? -8.041 2.420 -15.297 1.00 84.31 80 ARG A O 1
ATOM 677 N N . HIS A 1 81 ? -9.423 2.328 -13.518 1.00 87.31 81 HIS A N 1
ATOM 678 C CA . HIS A 1 81 ? -10.428 1.465 -14.135 1.00 87.31 81 HIS A CA 1
ATOM 679 C C . HIS A 1 81 ? -10.984 2.097 -15.414 1.00 87.31 81 HIS A C 1
ATOM 681 O O . HIS A 1 81 ? -10.947 1.476 -16.467 1.00 87.31 81 HIS A O 1
ATOM 687 N N . GLN A 1 82 ? -11.364 3.379 -15.380 1.00 86.00 82 GLN A N 1
ATOM 688 C CA . GLN A 1 82 ? -11.853 4.098 -16.566 1.00 86.00 82 GLN A CA 1
ATOM 689 C C . GLN A 1 82 ? -10.850 4.134 -17.732 1.00 86.00 82 GLN A C 1
ATOM 691 O O . GLN A 1 82 ? -11.257 4.188 -18.890 1.00 86.00 82 GLN A O 1
ATOM 696 N N . GLN A 1 83 ? -9.543 4.117 -17.452 1.00 86.56 83 GLN A N 1
ATOM 697 C CA . GLN A 1 83 ? -8.509 4.078 -18.491 1.00 86.56 83 GLN A CA 1
ATOM 698 C C . GLN A 1 83 ? -8.334 2.688 -19.107 1.00 86.56 83 GLN A C 1
ATOM 700 O O . GLN A 1 83 ? -7.847 2.581 -20.234 1.00 86.56 83 GLN A O 1
ATOM 705 N N . SER A 1 84 ? -8.649 1.618 -18.375 1.00 82.56 84 SER A N 1
ATOM 706 C CA . SER A 1 84 ? -8.458 0.237 -18.834 1.00 82.56 84 SER A CA 1
ATOM 707 C C . SER A 1 84 ? -9.463 -0.732 -18.185 1.00 82.56 84 SER A C 1
ATOM 709 O O . SER A 1 84 ? -9.043 -1.598 -17.411 1.00 82.56 84 SER A O 1
ATOM 711 N N . PRO A 1 85 ? -10.770 -0.619 -18.504 1.00 83.44 85 PRO A N 1
ATOM 712 C CA . PRO A 1 85 ? -11.830 -1.336 -17.788 1.00 83.44 85 PRO A CA 1
ATOM 713 C C . PRO A 1 85 ? -11.687 -2.857 -17.862 1.00 83.44 85 PRO A C 1
ATOM 715 O O . PRO A 1 85 ? -11.896 -3.544 -16.871 1.00 83.44 85 PRO A O 1
ATOM 718 N N . ASP A 1 86 ? -11.240 -3.364 -19.013 1.00 77.88 86 ASP A N 1
ATOM 719 C CA . ASP A 1 86 ? -11.142 -4.802 -19.300 1.00 77.88 86 ASP A CA 1
ATOM 720 C C . ASP A 1 86 ? -9.983 -5.506 -18.573 1.00 77.88 86 ASP A C 1
ATOM 722 O O . ASP A 1 86 ? -9.898 -6.730 -18.572 1.00 77.88 86 ASP A O 1
ATOM 726 N N . THR A 1 87 ? -9.036 -4.747 -18.010 1.00 80.19 87 THR A N 1
ATOM 727 C CA . THR A 1 87 ? -7.808 -5.300 -17.396 1.00 80.19 87 THR A CA 1
ATOM 728 C C . THR A 1 87 ? -7.574 -4.838 -15.965 1.00 80.19 87 THR A C 1
ATOM 730 O O . THR A 1 87 ? -6.625 -5.279 -15.317 1.00 80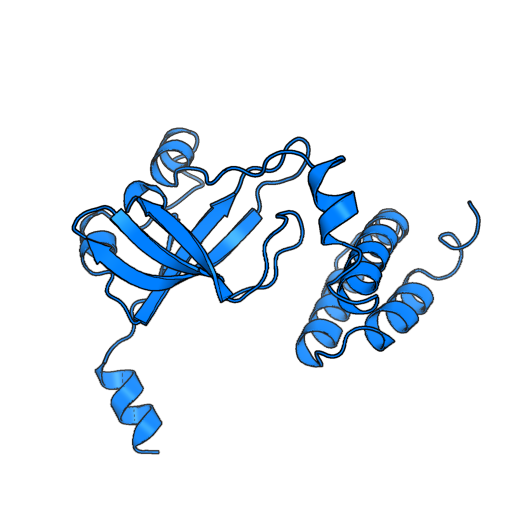.19 87 THR A O 1
ATOM 733 N N . PHE A 1 88 ? -8.387 -3.900 -15.487 1.00 83.00 88 PHE A N 1
ATOM 734 C CA . PHE A 1 88 ? -8.235 -3.296 -14.176 1.00 83.00 88 PHE A CA 1
ATOM 735 C C . PHE A 1 88 ? -9.572 -3.336 -13.457 1.00 83.00 88 PHE A C 1
ATOM 737 O O . PHE A 1 88 ? -10.289 -2.345 -13.424 1.00 83.00 88 PHE A O 1
ATOM 744 N N . GLU A 1 89 ? -9.926 -4.497 -12.926 1.00 85.06 89 GLU A N 1
ATOM 745 C CA . GLU A 1 89 ? -11.128 -4.659 -12.113 1.00 85.06 89 GLU A CA 1
ATOM 746 C C . GLU A 1 89 ? -10.970 -3.915 -10.782 1.00 85.06 89 GLU A C 1
ATOM 748 O O . GLU A 1 89 ? -9.872 -3.823 -10.231 1.00 85.06 89 GLU A O 1
ATOM 753 N N . ILE A 1 90 ? -12.073 -3.348 -10.303 1.00 91.56 90 ILE A N 1
ATOM 754 C CA . ILE A 1 90 ? -12.176 -2.705 -8.994 1.00 91.56 90 ILE A CA 1
ATOM 755 C C . ILE A 1 90 ? -13.439 -3.225 -8.305 1.00 91.56 90 ILE A C 1
ATOM 757 O O . ILE A 1 90 ? -14.382 -3.595 -9.010 1.00 91.56 90 ILE A O 1
ATOM 761 N N . PRO A 1 91 ? -13.494 -3.215 -6.963 1.00 91.81 91 PRO A N 1
ATOM 762 C CA . PRO A 1 91 ? -14.717 -3.529 -6.243 1.00 91.81 91 PRO A CA 1
ATOM 763 C C . PRO A 1 91 ? -15.858 -2.602 -6.671 1.00 91.81 91 PRO A C 1
ATOM 765 O O . PRO A 1 91 ? -15.629 -1.427 -6.998 1.00 91.81 91 PRO A O 1
ATOM 768 N N . ASP A 1 92 ? -17.075 -3.138 -6.663 1.00 91.31 92 ASP A N 1
ATOM 769 C CA . ASP A 1 92 ? -18.283 -2.356 -6.899 1.00 91.31 92 ASP A CA 1
ATOM 770 C C . ASP A 1 92 ? -18.576 -1.396 -5.736 1.00 91.31 92 ASP A C 1
ATOM 772 O O . ASP A 1 92 ? -17.947 -1.438 -4.673 1.00 91.31 92 ASP A O 1
ATOM 776 N N . ASP A 1 93 ? -19.506 -0.472 -5.970 1.00 90.75 93 ASP A N 1
ATOM 777 C CA . ASP A 1 93 ? -19.833 0.564 -4.992 1.00 90.75 93 ASP A CA 1
ATOM 778 C C . ASP A 1 93 ? -20.448 -0.040 -3.719 1.00 90.75 93 ASP A C 1
ATOM 780 O O . ASP A 1 93 ? -20.122 0.415 -2.625 1.00 90.75 93 ASP A O 1
ATOM 784 N N . GLU A 1 94 ? -21.254 -1.104 -3.836 1.00 90.44 94 GLU A N 1
ATOM 785 C CA . GLU A 1 94 ? -21.858 -1.789 -2.683 1.00 90.44 94 GLU A CA 1
ATOM 786 C C . GLU A 1 94 ? -20.787 -2.418 -1.777 1.00 90.44 94 GLU A C 1
ATOM 788 O O . GLU A 1 94 ? -20.803 -2.207 -0.566 1.00 90.44 94 GLU A O 1
ATOM 793 N N . SER A 1 95 ? -19.798 -3.112 -2.346 1.00 90.81 95 SER A N 1
ATOM 794 C CA . SER A 1 95 ? -18.693 -3.722 -1.594 1.00 90.81 95 SER A CA 1
ATOM 795 C C . SER A 1 95 ? -17.820 -2.670 -0.917 1.00 90.81 95 SER A C 1
ATOM 797 O O . SER A 1 95 ? -17.431 -2.826 0.239 1.00 90.81 95 SER A O 1
ATOM 799 N N . LYS A 1 96 ? -17.536 -1.556 -1.602 1.00 92.81 96 LYS A N 1
ATOM 800 C CA . LYS A 1 96 ? -16.789 -0.442 -1.000 1.00 92.81 96 LYS A CA 1
ATOM 801 C C . LYS A 1 96 ? -17.573 0.222 0.126 1.00 92.81 96 LYS A C 1
ATOM 803 O O . LYS A 1 96 ? -16.980 0.694 1.096 1.00 92.81 96 LYS A O 1
ATOM 808 N N . GLU A 1 97 ? -18.898 0.276 0.011 1.00 93.44 97 GLU A N 1
ATOM 809 C CA . GLU A 1 97 ? -19.763 0.814 1.054 1.00 93.44 97 GLU A CA 1
ATOM 810 C C . GLU A 1 97 ? -19.772 -0.038 2.325 1.00 93.44 97 GLU A C 1
ATOM 812 O O . GLU A 1 97 ? -20.025 0.528 3.388 1.00 93.44 97 GLU A O 1
ATOM 817 N N . LEU A 1 98 ? -19.412 -1.321 2.249 1.00 93.69 98 LEU A N 1
ATOM 818 C CA . LEU A 1 98 ? -19.285 -2.219 3.402 1.00 93.69 98 LEU A CA 1
ATOM 819 C C . LEU A 1 98 ? -17.956 -2.090 4.158 1.00 93.69 98 LEU A C 1
ATOM 821 O O . LEU A 1 98 ? -17.835 -2.657 5.233 1.00 93.69 98 LEU A O 1
ATOM 825 N N . VAL A 1 99 ? -16.976 -1.343 3.636 1.00 95.00 99 VAL A N 1
ATOM 826 C CA . VAL A 1 99 ? -15.651 -1.223 4.267 1.00 95.00 99 VAL A CA 1
ATOM 827 C C . VAL A 1 99 ? -15.733 -0.515 5.624 1.00 95.00 99 VAL A C 1
ATOM 829 O O . VAL A 1 99 ? -16.071 0.671 5.709 1.00 95.00 99 VAL A O 1
ATOM 832 N N . GLU A 1 100 ? -15.336 -1.197 6.687 1.00 95.12 100 GLU A N 1
ATOM 833 C CA . GLU A 1 100 ? -15.349 -0.711 8.063 1.00 95.12 100 GLU A CA 1
ATOM 834 C C . GLU A 1 100 ? -13.942 -0.697 8.693 1.00 95.12 100 GLU A C 1
ATOM 836 O O . GLU A 1 100 ? -12.992 -1.290 8.173 1.00 95.12 100 GLU A O 1
ATOM 841 N N . PRO A 1 101 ? -13.738 0.037 9.808 1.00 96.38 101 PRO A N 1
ATOM 842 C CA . PRO A 1 101 ? -12.497 -0.054 10.569 1.00 96.38 101 PRO A CA 1
ATOM 843 C C . PRO A 1 101 ? -12.187 -1.501 10.980 1.00 96.38 101 PRO A C 1
ATOM 845 O O . PRO A 1 101 ? -12.985 -2.135 11.659 1.00 96.38 101 PRO A O 1
ATOM 848 N N . GLY A 1 102 ? -10.999 -1.988 10.620 1.00 94.12 102 GLY A N 1
ATOM 849 C CA . GLY A 1 102 ? -10.592 -3.388 10.777 1.00 94.12 102 GLY A CA 1
ATOM 850 C C . GLY A 1 102 ? -10.250 -4.056 9.446 1.00 94.12 102 GLY A C 1
ATOM 851 O O . GLY A 1 102 ? -9.294 -4.835 9.400 1.00 94.12 102 GLY A O 1
ATOM 852 N N . ASP A 1 103 ? -10.947 -3.665 8.379 1.00 95.81 103 ASP A N 1
ATOM 853 C CA . ASP A 1 103 ? -10.794 -4.231 7.039 1.00 95.81 103 ASP A CA 1
ATOM 854 C C . ASP A 1 103 ? -9.469 -3.853 6.383 1.00 95.81 103 ASP A C 1
ATOM 856 O O . ASP A 1 103 ? -8.825 -2.852 6.724 1.00 95.81 103 ASP A O 1
ATOM 860 N N . LEU A 1 104 ? -9.073 -4.645 5.389 1.00 96.06 104 LEU A N 1
ATOM 861 C CA . LEU A 1 104 ? -7.937 -4.343 4.532 1.00 96.06 104 LEU A CA 1
ATOM 862 C C . LEU A 1 104 ? -8.429 -3.835 3.186 1.00 96.06 104 LEU A C 1
ATOM 864 O O . LEU A 1 104 ? -9.238 -4.460 2.512 1.00 96.06 104 LEU A O 1
ATOM 868 N N . VAL A 1 105 ? -7.887 -2.704 2.754 1.00 97.19 105 VAL A N 1
ATOM 869 C CA . VAL A 1 105 ? -8.118 -2.173 1.412 1.00 97.19 105 VAL A CA 1
ATOM 870 C C . VAL A 1 105 ? -6.807 -2.049 0.671 1.00 97.19 105 VAL A C 1
ATOM 872 O O . VAL A 1 105 ? -5.760 -1.745 1.245 1.00 97.19 105 VAL A O 1
ATOM 875 N N . LYS A 1 106 ? -6.857 -2.266 -0.634 1.00 96.25 106 LYS A N 1
ATOM 876 C CA . LYS A 1 106 ? -5.710 -2.104 -1.510 1.00 96.25 106 LYS A CA 1
ATOM 877 C C . LYS A 1 106 ? -5.825 -0.786 -2.239 1.00 96.25 106 LYS A C 1
ATOM 879 O O . LYS A 1 106 ? -6.860 -0.458 -2.819 1.00 96.25 106 LYS A O 1
ATOM 884 N N . LEU A 1 107 ? -4.725 -0.053 -2.230 1.00 96.12 107 LEU A N 1
ATOM 885 C CA . LEU A 1 107 ? -4.572 1.254 -2.847 1.00 96.12 107 LEU A CA 1
ATOM 886 C C . LEU A 1 107 ? -3.390 1.228 -3.821 1.00 96.12 107 LEU A C 1
ATOM 888 O O . LEU A 1 107 ? -2.572 0.304 -3.813 1.00 96.12 107 LEU A O 1
ATOM 892 N N . MET A 1 108 ? -3.280 2.250 -4.668 1.00 92.56 108 MET A N 1
ATOM 893 C CA . MET A 1 108 ? -2.216 2.353 -5.665 1.00 92.56 108 MET A CA 1
ATOM 894 C C . MET A 1 108 ? -1.512 3.706 -5.602 1.00 92.56 108 MET A C 1
ATOM 896 O O . MET A 1 108 ? -2.147 4.752 -5.536 1.00 92.56 108 MET A O 1
ATOM 900 N N . TRP A 1 109 ? -0.186 3.694 -5.690 1.00 91.19 109 TRP A N 1
ATOM 901 C CA . TRP A 1 109 ? 0.645 4.886 -5.762 1.00 91.19 109 TRP A CA 1
ATOM 902 C C . TRP A 1 109 ? 1.345 4.980 -7.108 1.00 91.19 109 TRP A C 1
ATOM 904 O O . TRP A 1 109 ? 1.968 4.032 -7.584 1.00 91.19 109 TRP A O 1
ATOM 914 N N . SER A 1 110 ? 1.336 6.179 -7.678 1.00 88.00 110 SER A N 1
ATOM 915 C CA . SER A 1 110 ? 2.238 6.546 -8.763 1.00 88.00 110 SER A CA 1
ATOM 916 C C . SER A 1 110 ? 3.582 6.981 -8.214 1.00 88.00 110 SER A C 1
ATOM 918 O O . SER A 1 110 ? 3.660 7.791 -7.289 1.00 88.00 110 SER A O 1
ATOM 920 N N . VAL A 1 111 ? 4.651 6.501 -8.843 1.00 81.50 111 VAL A N 1
ATOM 921 C CA . VAL A 1 111 ? 6.014 6.967 -8.599 1.00 81.50 111 VAL A CA 1
ATOM 922 C C . VAL A 1 111 ? 6.618 7.359 -9.941 1.00 81.50 111 VAL A C 1
ATOM 924 O O . VAL A 1 111 ? 6.520 6.630 -10.926 1.00 81.50 111 VAL A O 1
ATOM 927 N N . ALA A 1 112 ? 7.199 8.557 -10.026 1.00 75.62 112 ALA A N 1
ATOM 928 C CA . ALA A 1 112 ? 7.699 9.056 -11.301 1.00 75.62 112 ALA A CA 1
ATOM 929 C C . ALA A 1 112 ? 8.778 8.120 -11.865 1.00 75.62 112 ALA A C 1
ATOM 931 O O . ALA A 1 112 ? 9.753 7.818 -11.180 1.00 75.62 112 ALA A O 1
ATOM 932 N N . ARG A 1 113 ? 8.622 7.736 -13.140 1.00 68.81 113 ARG A N 1
ATOM 933 C CA . ARG A 1 113 ? 9.553 6.870 -13.890 1.00 68.81 113 ARG A CA 1
ATOM 934 C C . ARG A 1 113 ? 9.661 5.428 -13.374 1.00 68.81 113 ARG A C 1
ATOM 936 O O . ARG A 1 113 ? 10.542 4.710 -13.834 1.00 68.81 113 ARG A O 1
ATOM 943 N N . LEU A 1 114 ? 8.779 5.006 -12.471 1.00 73.00 114 LEU A N 1
ATOM 944 C CA . LEU A 1 114 ? 8.699 3.634 -11.976 1.00 73.00 114 LEU A CA 1
ATOM 945 C C . LEU A 1 114 ? 7.291 3.070 -12.217 1.00 73.00 114 LEU A C 1
ATOM 947 O O . LEU A 1 114 ? 6.342 3.847 -12.371 1.00 73.00 114 LEU A O 1
ATOM 951 N N . PRO A 1 115 ? 7.137 1.736 -12.272 1.00 70.69 115 PRO A N 1
ATOM 952 C CA . PRO A 1 115 ? 5.823 1.113 -12.192 1.00 70.69 115 PRO A CA 1
ATOM 953 C C . PRO A 1 115 ? 5.098 1.584 -10.926 1.00 70.69 115 PRO A C 1
ATOM 955 O O . PRO A 1 115 ? 5.724 1.754 -9.879 1.00 70.69 115 PRO A O 1
ATOM 958 N N . GLY A 1 116 ? 3.790 1.827 -11.030 1.00 79.50 116 GLY A N 1
ATOM 959 C CA . GLY A 1 116 ? 2.975 2.141 -9.859 1.00 79.50 116 GLY A CA 1
ATOM 960 C C . GLY A 1 116 ? 3.012 0.995 -8.850 1.00 79.50 116 GLY A C 1
ATOM 961 O O . GLY A 1 116 ? 3.106 -0.172 -9.230 1.00 79.50 116 GLY A O 1
ATOM 962 N N . GLU A 1 117 ? 2.946 1.330 -7.570 1.00 84.56 117 GLU A N 1
ATOM 963 C CA . GLU A 1 117 ? 3.010 0.364 -6.480 1.00 84.56 117 GLU A CA 1
ATOM 964 C C . GLU A 1 117 ? 1.623 0.168 -5.870 1.00 84.56 117 GLU A C 1
ATOM 966 O O . GLU A 1 117 ? 0.922 1.144 -5.610 1.00 84.56 117 GLU A O 1
ATOM 971 N N . ARG A 1 118 ? 1.213 -1.086 -5.658 1.00 91.31 118 ARG A N 1
ATOM 972 C CA . ARG A 1 118 ? -0.067 -1.430 -5.024 1.00 91.31 118 ARG A CA 1
ATOM 973 C C . ARG A 1 118 ? 0.200 -1.898 -3.606 1.00 91.31 118 ARG A C 1
ATOM 975 O O . ARG A 1 118 ? 1.058 -2.754 -3.406 1.00 91.31 118 ARG A O 1
ATOM 982 N N . MET A 1 119 ? -0.515 -1.342 -2.641 1.00 93.31 119 MET A N 1
ATOM 983 C CA . MET A 1 119 ? -0.225 -1.551 -1.226 1.00 93.31 119 MET A CA 1
ATOM 984 C C . MET A 1 119 ? -1.502 -1.751 -0.423 1.00 93.31 119 MET A C 1
ATOM 986 O O . MET A 1 119 ? -2.533 -1.166 -0.753 1.00 93.31 119 MET A O 1
ATOM 990 N N . TRP A 1 120 ? -1.410 -2.581 0.613 1.00 95.94 120 TRP A N 1
ATOM 991 C CA . TRP A 1 120 ? -2.500 -2.845 1.546 1.00 95.94 120 TRP A CA 1
ATOM 992 C C . TRP A 1 120 ? -2.489 -1.826 2.679 1.00 95.94 120 TRP A C 1
ATOM 994 O O . TRP A 1 120 ? -1.433 -1.450 3.191 1.00 95.94 120 TRP A O 1
ATOM 1004 N N . VAL A 1 121 ? -3.677 -1.381 3.064 1.00 96.56 121 VAL A N 1
ATOM 1005 C CA . VAL A 1 121 ? -3.917 -0.429 4.140 1.00 96.56 121 VAL A CA 1
ATOM 1006 C C . VAL A 1 121 ? -5.024 -0.987 5.020 1.00 96.56 121 VAL A C 1
ATOM 1008 O O . VAL A 1 121 ? -6.115 -1.281 4.538 1.00 96.56 121 VAL A O 1
ATOM 1011 N N . ARG A 1 122 ? -4.748 -1.104 6.316 1.00 97.19 122 ARG A N 1
ATOM 1012 C CA . ARG A 1 122 ? -5.737 -1.477 7.323 1.00 97.19 122 ARG A CA 1
ATOM 1013 C C . ARG A 1 122 ? -6.561 -0.260 7.694 1.00 97.19 122 ARG A C 1
ATOM 1015 O O . ARG A 1 122 ? -6.010 0.734 8.165 1.00 97.19 122 ARG A O 1
ATOM 1022 N N . VAL A 1 123 ? -7.868 -0.320 7.485 1.00 97.50 123 VAL A N 1
ATOM 1023 C CA . VAL A 1 123 ? -8.778 0.786 7.782 1.00 97.50 123 VAL A CA 1
ATOM 1024 C C . VAL A 1 123 ? -8.851 0.985 9.292 1.00 97.50 123 VAL A C 1
ATOM 1026 O O . VAL A 1 123 ? -9.034 0.044 10.058 1.00 97.50 123 VAL A O 1
ATOM 1029 N N . THR A 1 124 ? -8.697 2.231 9.729 1.00 97.00 124 THR A N 1
ATOM 1030 C CA . THR A 1 124 ? -8.726 2.618 11.151 1.00 97.00 124 THR A CA 1
ATOM 1031 C C . THR A 1 124 ? -9.870 3.572 11.468 1.00 97.00 124 THR A C 1
ATOM 1033 O O . THR A 1 124 ? -10.301 3.660 12.615 1.00 97.00 124 THR A O 1
ATOM 1036 N N . SER A 1 125 ? -10.368 4.297 10.464 1.00 96.69 125 SER A N 1
ATOM 1037 C CA . SER A 1 125 ? -11.464 5.248 10.605 1.00 96.69 125 SER A CA 1
ATOM 1038 C C . SER A 1 125 ? -12.164 5.462 9.267 1.00 96.69 125 SER A C 1
ATOM 1040 O O . SER A 1 125 ? -11.526 5.437 8.213 1.00 96.69 125 SER A O 1
ATOM 1042 N N . ARG A 1 126 ? -13.470 5.734 9.321 1.00 95.94 126 ARG A N 1
ATOM 1043 C CA . ARG A 1 126 ? -14.289 6.095 8.164 1.00 95.94 126 ARG A CA 1
ATOM 1044 C C . ARG A 1 126 ? -15.211 7.260 8.506 1.00 95.94 126 ARG A C 1
ATOM 1046 O O . ARG A 1 126 ? -15.920 7.231 9.509 1.00 95.94 126 ARG A O 1
ATOM 1053 N N . ASN A 1 127 ? -15.228 8.269 7.640 1.00 95.25 127 ASN A N 1
ATOM 1054 C CA . ASN A 1 127 ? -16.152 9.396 7.680 1.00 95.25 127 ASN A CA 1
ATOM 1055 C C . ASN A 1 127 ? -16.824 9.561 6.309 1.00 95.25 127 ASN A C 1
ATOM 1057 O O . ASN A 1 127 ? -16.358 10.296 5.436 1.00 95.25 127 ASN A O 1
ATOM 1061 N N . GLY A 1 128 ? -17.922 8.833 6.105 1.00 93.31 128 GLY A N 1
ATOM 1062 C CA . GLY A 1 128 ? -18.606 8.781 4.816 1.00 93.31 128 GLY A CA 1
ATOM 1063 C C . GLY A 1 128 ? -17.718 8.151 3.744 1.00 93.31 128 GLY A C 1
ATOM 1064 O O . GLY A 1 128 ? -17.489 6.942 3.769 1.00 93.31 128 GLY A O 1
ATOM 1065 N N . ARG A 1 129 ? -17.244 8.976 2.805 1.00 95.00 129 ARG A N 1
ATOM 1066 C CA . ARG A 1 129 ? -16.375 8.572 1.687 1.00 95.00 129 ARG A CA 1
ATOM 1067 C C . ARG A 1 129 ? -14.885 8.760 1.965 1.00 95.00 129 ARG A C 1
ATOM 1069 O O . ARG A 1 129 ? -14.072 8.228 1.220 1.00 95.00 129 ARG A O 1
ATOM 1076 N N . GLU A 1 130 ? -14.533 9.494 3.017 1.00 96.88 130 GLU A N 1
ATOM 1077 C CA . GLU A 1 130 ? -13.146 9.680 3.436 1.00 96.88 130 GLU A CA 1
ATOM 1078 C C . GLU A 1 130 ? -12.775 8.592 4.444 1.00 96.88 130 GLU A C 1
ATOM 1080 O O . GLU A 1 130 ? -13.458 8.408 5.457 1.00 96.88 130 GLU A O 1
ATOM 1085 N N . LEU A 1 131 ? -11.685 7.879 4.180 1.00 97.50 131 LEU A N 1
ATOM 1086 C CA . LEU A 1 131 ? -11.158 6.836 5.049 1.00 97.50 131 LEU A CA 1
ATOM 1087 C C . LEU A 1 131 ? -9.737 7.182 5.494 1.00 97.50 131 LEU A C 1
ATOM 1089 O O . LEU A 1 131 ? -8.966 7.846 4.791 1.00 97.50 131 LEU A O 1
ATOM 1093 N N . GLU A 1 132 ? -9.388 6.704 6.683 1.00 97.88 132 GLU A N 1
ATOM 1094 C CA . GLU A 1 132 ? -8.016 6.687 7.171 1.00 97.88 132 GLU A CA 1
ATOM 1095 C C . GLU A 1 132 ? -7.605 5.255 7.496 1.00 97.88 132 GLU A C 1
ATOM 1097 O O . GLU A 1 132 ? -8.385 4.469 8.039 1.00 97.88 132 GLU A O 1
ATOM 1102 N N . GLY A 1 133 ? -6.348 4.925 7.234 1.00 96.75 133 GLY A N 1
ATOM 1103 C CA . GLY A 1 133 ? -5.808 3.617 7.560 1.00 96.75 133 GLY A CA 1
ATOM 1104 C C . GLY A 1 133 ? -4.304 3.623 7.735 1.00 96.75 133 GLY A C 1
ATOM 1105 O O . GLY A 1 133 ? -3.636 4.613 7.435 1.00 96.75 133 GLY A O 1
ATOM 1106 N N . ASP A 1 134 ? -3.787 2.508 8.224 1.00 96.38 134 ASP A N 1
ATOM 1107 C CA . ASP A 1 134 ? -2.365 2.295 8.442 1.00 96.38 134 ASP A CA 1
ATOM 1108 C C . ASP A 1 134 ? -1.824 1.333 7.392 1.00 96.38 134 ASP A C 1
ATOM 1110 O O . ASP A 1 134 ? -2.430 0.303 7.101 1.00 96.38 134 ASP A O 1
ATOM 1114 N N . LEU A 1 135 ? -0.685 1.683 6.799 1.00 93.94 135 LEU A N 1
ATOM 1115 C CA . LEU A 1 135 ? -0.046 0.852 5.787 1.00 93.94 135 LEU A CA 1
ATOM 1116 C C . LEU A 1 135 ? 0.328 -0.526 6.364 1.00 93.94 135 LEU A C 1
ATOM 1118 O O . LEU A 1 135 ? 1.093 -0.596 7.326 1.00 93.94 135 LEU A O 1
ATOM 1122 N N . ASP A 1 136 ? -0.172 -1.605 5.760 1.00 89.81 136 ASP A N 1
ATOM 1123 C CA . ASP A 1 136 ? -0.030 -2.981 6.271 1.00 89.81 136 ASP A CA 1
ATOM 1124 C C . ASP A 1 136 ? 1.053 -3.787 5.529 1.00 89.81 136 ASP A C 1
ATOM 1126 O O . ASP A 1 136 ? 1.272 -4.963 5.801 1.00 89.81 136 ASP A O 1
ATOM 1130 N N . ASN A 1 137 ? 1.774 -3.164 4.590 1.00 83.31 137 ASN A N 1
ATOM 1131 C CA . ASN A 1 137 ? 2.892 -3.786 3.883 1.00 83.31 137 ASN A CA 1
ATOM 1132 C C . ASN A 1 137 ? 4.126 -2.874 3.800 1.00 83.31 137 ASN A C 1
ATOM 1134 O O . ASN A 1 137 ? 4.087 -1.679 4.088 1.00 83.31 137 ASN A O 1
ATOM 1138 N N . TRP A 1 138 ? 5.263 -3.461 3.419 1.00 77.12 138 TRP A N 1
ATOM 1139 C CA . TRP A 1 138 ? 6.513 -2.734 3.208 1.00 77.12 138 TRP A CA 1
ATOM 1140 C C . TRP A 1 138 ? 6.617 -2.210 1.772 1.00 77.12 138 TRP A C 1
ATOM 1142 O O . TRP A 1 138 ? 6.735 -3.030 0.860 1.00 77.12 138 TRP A O 1
ATOM 1152 N N . PRO A 1 139 ? 6.693 -0.883 1.561 1.00 81.44 139 PRO A N 1
ATOM 1153 C CA . PRO A 1 139 ? 6.913 -0.336 0.231 1.00 81.44 139 PRO A CA 1
ATOM 1154 C C . PRO A 1 139 ? 8.292 -0.673 -0.341 1.00 81.44 139 PRO A C 1
ATOM 1156 O O . PRO A 1 139 ? 9.298 -0.752 0.378 1.00 81.44 139 PRO A O 1
ATOM 1159 N N . LEU A 1 140 ? 8.347 -0.774 -1.663 1.00 70.88 140 LEU A N 1
ATOM 1160 C CA . LEU A 1 140 ? 9.541 -0.912 -2.487 1.00 70.88 140 LEU A CA 1
ATOM 1161 C C . LEU A 1 140 ? 9.940 0.427 -3.121 1.00 70.88 140 LEU A C 1
ATOM 1163 O O . LEU A 1 140 ? 11.120 0.796 -3.103 1.00 70.88 140 LEU A O 1
ATOM 1167 N N . PHE A 1 141 ? 8.974 1.166 -3.670 1.00 67.31 141 PHE A N 1
ATOM 1168 C CA . PHE A 1 141 ? 9.200 2.383 -4.457 1.00 67.31 141 PHE A CA 1
ATOM 1169 C C . PHE A 1 141 ? 8.678 3.645 -3.771 1.00 67.31 141 PHE A C 1
ATOM 1171 O O . PHE A 1 141 ? 9.209 4.736 -3.997 1.00 67.31 141 PHE A O 1
ATOM 1178 N N . VAL A 1 142 ? 7.653 3.511 -2.932 1.00 77.62 142 VAL A N 1
ATOM 1179 C CA . VAL A 1 142 ? 7.080 4.617 -2.165 1.00 77.62 142 VAL A CA 1
ATOM 1180 C C . VAL A 1 142 ? 7.888 4.865 -0.887 1.00 77.62 142 VAL A C 1
ATOM 1182 O O . VAL A 1 142 ? 8.270 3.943 -0.175 1.00 77.62 142 VAL A O 1
ATOM 1185 N N . HIS A 1 143 ? 8.172 6.133 -0.573 1.00 77.50 143 HIS A N 1
ATOM 1186 C CA . HIS A 1 143 ? 8.868 6.506 0.662 1.00 77.50 143 HIS A CA 1
ATOM 1187 C C . HIS A 1 143 ? 7.882 6.604 1.833 1.00 77.50 143 HIS A C 1
ATOM 1189 O O . HIS A 1 143 ? 7.572 7.703 2.286 1.00 77.50 143 HIS A O 1
ATOM 1195 N N . MET A 1 144 ? 7.368 5.453 2.262 1.00 82.06 144 MET A N 1
ATOM 1196 C CA . MET A 1 144 ? 6.488 5.306 3.422 1.00 82.06 144 MET A CA 1
ATOM 1197 C C . MET A 1 144 ? 6.943 4.124 4.280 1.00 82.06 144 MET A C 1
ATOM 1199 O O . MET A 1 144 ? 7.694 3.257 3.821 1.00 82.06 144 MET A O 1
ATOM 1203 N N . HIS A 1 145 ? 6.507 4.100 5.533 1.00 79.75 145 HIS A N 1
ATOM 1204 C CA . HIS A 1 145 ? 6.768 2.997 6.453 1.00 79.75 145 HIS A CA 1
ATOM 1205 C C . HIS A 1 145 ? 5.487 2.208 6.758 1.00 79.75 145 HIS A C 1
ATOM 1207 O O . HIS A 1 145 ? 4.411 2.801 6.797 1.00 79.75 145 HIS A O 1
ATOM 1213 N N . PRO A 1 146 ? 5.573 0.891 7.020 1.00 83.38 146 PRO A N 1
ATOM 1214 C CA . PRO A 1 146 ? 4.450 0.171 7.614 1.00 83.38 146 PRO A CA 1
ATOM 1215 C C . PRO A 1 146 ? 3.987 0.859 8.900 1.00 83.38 146 PRO A C 1
ATOM 1217 O O . PRO A 1 146 ? 4.809 1.359 9.675 1.00 83.38 146 PRO A O 1
ATOM 1220 N N . GLY A 1 147 ? 2.676 0.901 9.110 1.00 86.94 147 GLY A N 1
ATOM 1221 C CA . GLY A 1 147 ? 2.045 1.651 10.193 1.00 86.94 147 GLY A CA 1
ATOM 1222 C C . GLY A 1 147 ? 1.949 3.162 9.952 1.00 86.94 147 GLY A C 1
ATOM 1223 O O . GLY A 1 147 ? 1.423 3.876 10.804 1.00 86.94 147 GLY A O 1
ATOM 1224 N N . GLU A 1 148 ? 2.454 3.687 8.830 1.00 89.69 148 GLU A N 1
ATOM 1225 C CA . GLU A 1 148 ? 2.256 5.091 8.471 1.00 89.69 148 GLU A CA 1
ATOM 1226 C C . GLU A 1 148 ? 0.806 5.338 8.046 1.00 89.69 148 GLU A C 1
ATOM 1228 O O . GLU A 1 148 ? 0.215 4.549 7.304 1.00 89.69 148 GLU A O 1
ATOM 1233 N N . ARG A 1 149 ? 0.241 6.454 8.519 1.00 94.06 149 ARG A N 1
ATOM 1234 C CA . ARG A 1 149 ? -1.157 6.799 8.275 1.00 94.06 149 ARG A CA 1
ATOM 1235 C C . ARG A 1 149 ? -1.371 7.316 6.858 1.00 94.06 149 ARG A C 1
ATOM 1237 O O . ARG A 1 149 ? -0.700 8.249 6.415 1.00 94.06 149 ARG A O 1
ATOM 1244 N N . VAL A 1 150 ? -2.385 6.778 6.197 1.00 94.50 150 VAL A N 1
ATOM 1245 C CA . VAL A 1 150 ? -2.834 7.158 4.860 1.00 94.50 150 VAL A CA 1
ATOM 1246 C C . VAL A 1 150 ? -4.269 7.659 4.939 1.00 94.50 150 VAL A C 1
ATOM 1248 O O . VAL A 1 150 ? -5.115 7.032 5.569 1.00 94.50 150 VAL A O 1
ATOM 1251 N N . ARG A 1 151 ? -4.543 8.789 4.283 1.00 96.69 151 ARG A N 1
ATOM 1252 C CA . ARG A 1 151 ? -5.902 9.286 4.034 1.00 96.69 151 ARG A CA 1
ATOM 1253 C C . ARG A 1 151 ? -6.248 9.069 2.572 1.00 96.69 151 ARG A C 1
ATOM 1255 O O . ARG A 1 151 ? -5.412 9.375 1.720 1.00 96.69 151 ARG A O 1
ATOM 1262 N N . PHE A 1 152 ? -7.446 8.575 2.299 1.00 96.81 152 PHE A N 1
ATOM 1263 C CA . PHE A 1 152 ? -7.886 8.228 0.950 1.00 96.81 152 PHE A CA 1
ATOM 1264 C C . PHE A 1 152 ? -9.409 8.336 0.812 1.00 96.81 152 PHE A C 1
ATOM 1266 O O . PHE A 1 152 ? -10.130 8.320 1.811 1.00 96.81 152 PHE A O 1
ATOM 1273 N N . ASP A 1 153 ? -9.890 8.488 -0.421 1.00 96.88 153 ASP A N 1
ATOM 1274 C CA . ASP A 1 153 ? -11.319 8.417 -0.747 1.00 96.88 153 ASP A CA 1
ATOM 1275 C C . ASP A 1 153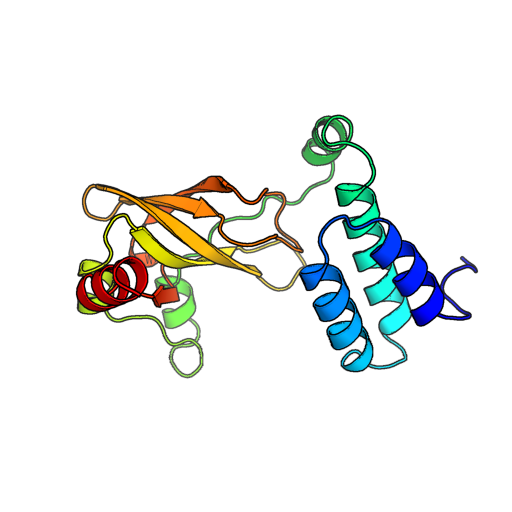 ? -11.704 6.974 -1.096 1.00 96.88 153 ASP A C 1
ATOM 1277 O O . ASP A 1 153 ? -10.882 6.182 -1.559 1.00 96.88 153 ASP A O 1
ATOM 1281 N N . ILE A 1 154 ? -12.976 6.632 -0.924 1.00 95.44 154 ILE A N 1
ATOM 1282 C CA . ILE A 1 154 ? -13.545 5.343 -1.330 1.00 95.44 154 ILE A CA 1
ATOM 1283 C C . ILE A 1 154 ? -13.281 5.014 -2.819 1.00 95.44 154 ILE A C 1
ATOM 1285 O O . ILE A 1 154 ? -13.096 3.849 -3.173 1.00 95.44 154 ILE A O 1
ATOM 1289 N N . ASP A 1 155 ? -13.165 6.024 -3.692 1.00 95.12 155 ASP A N 1
ATOM 1290 C CA . ASP A 1 155 ? -12.822 5.850 -5.115 1.00 95.12 155 ASP A CA 1
ATOM 1291 C C . ASP A 1 155 ? -11.348 5.488 -5.366 1.00 95.12 155 ASP A C 1
ATOM 1293 O O . ASP A 1 155 ? -10.973 5.132 -6.493 1.00 95.12 155 AS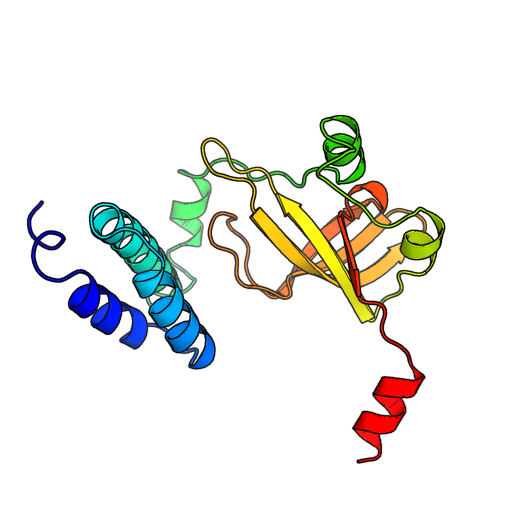P A O 1
ATOM 1297 N N . ASP A 1 156 ? -10.491 5.605 -4.351 1.00 96.12 156 ASP A N 1
ATOM 1298 C CA . ASP A 1 156 ? -9.086 5.209 -4.422 1.00 96.12 156 ASP A CA 1
ATOM 1299 C C . ASP A 1 156 ? -8.902 3.695 -4.221 1.00 96.12 156 ASP A C 1
ATOM 1301 O O . ASP A 1 156 ? -7.866 3.151 -4.608 1.00 96.12 156 ASP A O 1
ATOM 1305 N N . ILE A 1 157 ? -9.919 3.005 -3.687 1.00 96.31 157 ILE A N 1
ATOM 1306 C CA . ILE A 1 157 ? -9.910 1.562 -3.422 1.00 96.31 157 ILE A CA 1
ATOM 1307 C C . ILE A 1 157 ? -9.899 0.775 -4.735 1.00 96.31 157 ILE A C 1
ATOM 1309 O O . ILE A 1 157 ? -10.777 0.935 -5.591 1.00 96.31 157 ILE A O 1
ATOM 1313 N N . ILE A 1 158 ? -8.900 -0.102 -4.871 1.00 95.19 158 ILE A N 1
ATOM 1314 C CA . ILE A 1 158 ? -8.734 -1.008 -6.018 1.00 95.19 158 ILE A CA 1
ATOM 1315 C C . ILE A 1 158 ? -9.002 -2.473 -5.666 1.00 95.19 158 ILE A C 1
ATOM 1317 O O . ILE A 1 158 ? -9.098 -3.284 -6.576 1.00 95.19 158 ILE A O 1
ATOM 1321 N N . ASP A 1 159 ? -9.086 -2.80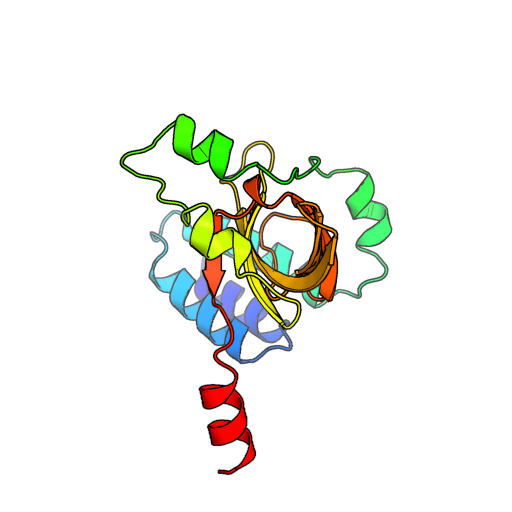6 -4.375 1.00 95.25 159 ASP A N 1
ATOM 1322 C CA . ASP A 1 159 ? -9.408 -4.138 -3.843 1.00 95.25 159 ASP A CA 1
ATOM 1323 C C . ASP A 1 159 ? -9.769 -4.016 -2.349 1.00 95.25 159 ASP A C 1
ATOM 1325 O O . ASP A 1 159 ? -9.323 -3.060 -1.702 1.00 95.25 159 ASP A O 1
ATOM 1329 N N . CYS A 1 160 ? -10.527 -4.956 -1.788 1.00 94.12 160 CYS A N 1
ATOM 1330 C CA . CYS A 1 160 ? -10.851 -4.978 -0.357 1.00 94.12 160 CYS A CA 1
ATOM 1331 C C . CYS A 1 160 ? -11.052 -6.402 0.181 1.00 94.12 160 CYS A C 1
ATOM 1333 O O . CYS A 1 160 ? -11.729 -7.221 -0.434 1.00 94.12 160 CYS A O 1
ATOM 1335 N N . GLU A 1 161 ? -10.506 -6.658 1.366 1.00 93.56 161 GLU A N 1
ATOM 1336 C CA . GLU A 1 161 ? -10.727 -7.857 2.171 1.00 93.56 161 GLU A CA 1
ATOM 1337 C C . GLU A 1 161 ? -11.492 -7.435 3.429 1.00 93.56 161 GLU A C 1
ATOM 1339 O O . GLU A 1 161 ? -10.948 -6.763 4.311 1.00 93.56 161 GLU A O 1
ATOM 1344 N N . LEU A 1 162 ? -12.777 -7.793 3.462 1.00 90.44 162 LEU A N 1
ATOM 1345 C CA . LEU A 1 162 ? -13.670 -7.505 4.578 1.00 90.44 162 LEU A CA 1
ATOM 1346 C C . LEU A 1 162 ? -13.482 -8.569 5.658 1.00 90.44 162 LEU A C 1
ATOM 1348 O O . LEU A 1 162 ? -13.442 -9.766 5.359 1.00 90.44 162 LEU A O 1
ATOM 1352 N N . VAL A 1 163 ? -13.366 -8.141 6.909 1.00 82.50 163 VAL A N 1
ATOM 1353 C CA . VAL A 1 163 ? -13.298 -9.054 8.044 1.00 82.50 163 VAL A CA 1
ATOM 1354 C C . VAL A 1 163 ? -14.703 -9.580 8.324 1.00 82.50 163 VAL A C 1
ATOM 1356 O O . VAL A 1 163 ? -15.580 -8.852 8.782 1.00 82.50 163 VAL A O 1
ATOM 1359 N N . ASP A 1 164 ? -14.918 -10.875 8.100 1.00 72.94 164 ASP A N 1
ATOM 1360 C CA . ASP A 1 164 ? -16.112 -11.548 8.607 1.00 72.94 164 ASP A CA 1
ATOM 1361 C C . ASP A 1 164 ? -15.985 -11.697 10.132 1.00 72.94 164 ASP A C 1
ATOM 1363 O O . ASP A 1 164 ? -15.192 -12.507 10.624 1.00 72.94 164 ASP A O 1
ATOM 1367 N N . GLU A 1 165 ? -16.804 -10.974 10.906 1.00 58.72 165 GLU A N 1
ATOM 1368 C CA . GLU A 1 165 ? -16.825 -11.074 12.380 1.00 58.72 165 GLU A CA 1
ATOM 1369 C C . GLU A 1 165 ? -17.002 -12.522 12.889 1.00 58.72 165 GLU A C 1
ATOM 1371 O O . GLU A 1 165 ? -16.631 -12.858 14.020 1.00 58.72 165 GLU A O 1
ATOM 1376 N N . GLU A 1 166 ? -17.599 -13.394 12.073 1.00 58.06 166 GLU A N 1
ATOM 1377 C CA . GLU A 1 166 ? -17.817 -14.803 12.393 1.00 58.06 166 GLU A CA 1
ATOM 1378 C C . GLU A 1 166 ? -16.529 -15.643 12.272 1.00 58.06 166 GLU A C 1
ATOM 1380 O O . GLU A 1 166 ? -16.328 -16.571 13.061 1.00 58.06 166 GLU A O 1
ATOM 1385 N N . GLN A 1 167 ? -15.603 -15.274 11.376 1.00 55.03 167 GLN A N 1
ATOM 1386 C CA . GLN A 1 167 ? -14.285 -15.913 11.250 1.00 55.03 167 GLN A CA 1
ATOM 1387 C C . GLN A 1 167 ? -13.344 -15.521 12.399 1.00 55.03 167 GLN A C 1
ATOM 1389 O O . GLN A 1 167 ? -12.656 -16.387 12.948 1.00 55.03 167 GLN A O 1
ATOM 1394 N N . ASP A 1 168 ? -13.378 -14.264 12.846 1.00 53.09 168 ASP A N 1
ATOM 1395 C CA . ASP A 1 168 ? -12.543 -13.792 13.960 1.00 53.09 168 ASP A CA 1
ATOM 1396 C C . ASP A 1 168 ? -12.983 -14.364 15.321 1.00 53.09 168 ASP A C 1
ATOM 1398 O O . ASP A 1 168 ? -12.143 -14.732 16.151 1.00 53.09 168 ASP A O 1
ATOM 1402 N N . ARG A 1 169 ? -14.295 -14.540 15.557 1.00 52.06 169 ARG A N 1
ATOM 1403 C CA . ARG A 1 169 ? -14.782 -15.251 16.760 1.00 52.06 169 ARG A CA 1
ATOM 1404 C C . ARG A 1 169 ? -14.349 -16.713 16.776 1.00 52.06 169 ARG A C 1
ATOM 1406 O O . ARG A 1 169 ? -14.022 -17.227 17.846 1.00 52.06 169 ARG A O 1
ATOM 1413 N N . ALA A 1 170 ? -14.328 -17.378 15.620 1.00 53.06 170 ALA A N 1
ATOM 1414 C CA . ALA A 1 170 ? -13.857 -18.754 15.513 1.00 53.06 170 ALA A CA 1
ATOM 1415 C C . ALA A 1 170 ? -12.348 -18.863 15.813 1.00 53.06 170 ALA A C 1
ATOM 1417 O O . ALA A 1 170 ? -11.946 -19.752 16.570 1.00 53.06 170 ALA A O 1
ATOM 1418 N N . ALA A 1 171 ? -11.537 -17.921 15.316 1.00 52.88 171 ALA A N 1
ATOM 1419 C CA . ALA A 1 171 ? -10.090 -17.871 15.539 1.00 52.88 171 ALA A CA 1
ATOM 1420 C C . ALA A 1 171 ? -9.695 -17.554 16.995 1.00 52.88 171 ALA A C 1
ATOM 1422 O O . ALA A 1 171 ? -8.721 -18.107 17.495 1.00 52.88 171 ALA A O 1
ATOM 1423 N N . LEU A 1 172 ? -10.464 -16.721 17.706 1.00 54.94 172 LEU A N 1
ATOM 1424 C CA . LEU A 1 172 ? -10.246 -16.420 19.133 1.00 54.94 172 LEU A CA 1
ATOM 1425 C C . LEU A 1 172 ? -10.773 -17.508 20.088 1.00 54.94 172 LEU A C 1
ATOM 1427 O O . LEU A 1 172 ? -10.492 -17.465 21.287 1.00 54.94 172 LEU A O 1
ATOM 1431 N N . SER A 1 173 ? -11.557 -18.460 19.576 1.00 57.81 173 SER A N 1
ATOM 1432 C CA . SER A 1 173 ? -12.127 -19.580 20.344 1.00 57.81 173 SER A CA 1
ATOM 1433 C C . SER A 1 173 ? -11.389 -20.916 20.165 1.00 57.81 173 SER A C 1
ATOM 1435 O O . SER A 1 173 ? -11.765 -21.896 20.813 1.00 57.81 173 SER A O 1
ATOM 1437 N N . SER A 1 174 ? -10.360 -20.950 19.309 1.00 46.31 174 SER A N 1
ATOM 1438 C CA . SER A 1 174 ? -9.514 -22.120 19.009 1.00 46.31 174 SER A CA 1
ATOM 1439 C C . SER A 1 174 ? -8.152 -22.018 19.693 1.00 46.31 174 SER A C 1
ATOM 1441 O O . SER A 1 174 ? -7.642 -23.074 20.131 1.00 46.31 174 SER A O 1
#